Protein AF-A0A918TWY1-F1 (afdb_monomer_lite)

InterPro domains:
  IPR010255 Haem peroxidase superfamily [SSF48113] (1-68)
  IPR019791 Haem peroxidase, animal-type [PF03098] (1-61)
  IPR019791 Haem peroxidase, animal-type [PS50292] (1-86)
  IPR037120 Haem peroxidase domain superfamily, animal type [G3DSA:1.10.640.10] (1-82)

Foldseek 3Di:
DDDPVVVVVVVVVVVCVQVVDPPNPVNNDDPVVVVVVVPDDVQNVDVVPDVDPPVQDPHNVDDPVVSVVVVVVVVVVVVVVVVVPD

Secondary structure (DSSP, 8-state):
---HHHHHHHHHHHHHHHHH-TT-HHHHS-HHHHHHHHT--HHHHHHHHSS--TTS-SSTTS-HHHHHHHHHHHHHHHHHHHTT--

Organism: NCBI:txid454148

Structure (mmCIF, N/CA/C/O backbone):
data_AF-A0A918TWY1-F1
#
_entry.id   AF-A0A918TWY1-F1
#
loop_
_atom_site.group_PDB
_atom_site.id
_atom_site.type_symbol
_atom_site.label_atom_id
_atom_site.label_alt_id
_atom_site.label_comp_id
_atom_site.label_asym_id
_atom_site.label_entity_id
_atom_site.label_seq_id
_atom_site.pdbx_PDB_ins_code
_atom_site.Cartn_x
_atom_site.Cartn_y
_atom_site.Cartn_z
_atom_site.occupancy
_atom_site.B_iso_or_equiv
_atom_site.auth_seq_id
_atom_site.auth_comp_id
_atom_site.auth_asym_id
_atom_site.auth_atom_id
_atom_site.pdbx_PDB_model_num
ATOM 1 N N . MET A 1 1 ? 9.299 3.800 13.768 1.00 82.12 1 MET A N 1
ATOM 2 C CA . MET A 1 1 ? 10.155 4.297 12.662 1.00 82.12 1 MET A CA 1
ATOM 3 C C . MET A 1 1 ? 11.556 3.715 12.800 1.00 82.12 1 MET A C 1
ATOM 5 O O . MET A 1 1 ? 11.944 3.411 13.920 1.00 82.12 1 MET A O 1
ATOM 9 N N . VAL A 1 2 ? 12.285 3.511 11.695 1.00 95.69 2 VAL A N 1
ATOM 10 C CA . VAL A 1 2 ? 13.620 2.869 11.686 1.00 95.69 2 VAL A CA 1
ATOM 11 C C . VAL A 1 2 ? 14.735 3.867 11.361 1.00 95.69 2 VAL A C 1
ATOM 13 O O . VAL A 1 2 ? 14.483 4.906 10.757 1.00 95.69 2 VAL A O 1
ATOM 16 N N . GLY A 1 3 ? 15.973 3.545 11.745 1.00 98.19 3 GLY A N 1
ATOM 17 C CA . GLY A 1 3 ? 17.141 4.383 11.455 1.00 98.19 3 GLY A CA 1
ATOM 18 C C . GLY A 1 3 ? 17.567 4.377 9.972 1.00 98.19 3 GLY A C 1
ATOM 19 O O . GLY A 1 3 ? 17.129 3.511 9.209 1.00 98.19 3 GLY A O 1
ATOM 20 N N . PRO A 1 4 ? 18.466 5.293 9.553 1.00 98.12 4 PRO A N 1
ATOM 21 C CA . PRO A 1 4 ? 18.805 5.515 8.141 1.00 98.12 4 PRO A CA 1
ATOM 22 C C . PRO A 1 4 ? 19.354 4.286 7.403 1.00 98.12 4 PRO A C 1
ATOM 24 O O . PRO A 1 4 ? 18.994 4.049 6.250 1.00 98.12 4 PRO A O 1
ATOM 27 N N . LEU A 1 5 ? 20.192 3.481 8.067 1.00 98.38 5 LEU A N 1
ATOM 28 C CA . LEU A 1 5 ? 20.753 2.261 7.478 1.00 98.38 5 LEU A CA 1
ATOM 29 C C . LEU A 1 5 ? 19.654 1.237 7.171 1.00 98.38 5 LEU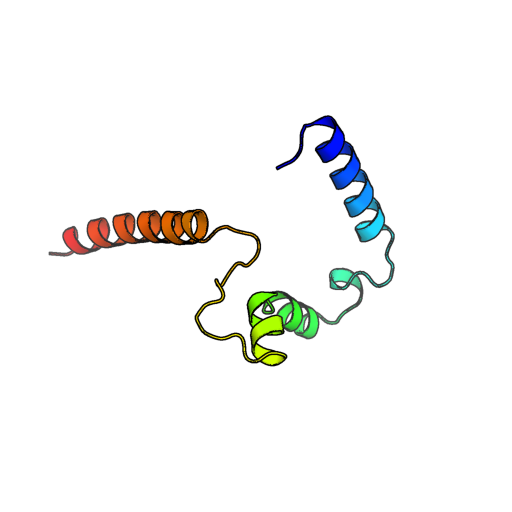 A C 1
ATOM 31 O O . LEU A 1 5 ? 19.538 0.766 6.041 1.00 98.38 5 LEU A O 1
ATOM 35 N N . LEU A 1 6 ? 18.817 0.937 8.166 1.00 98.50 6 LEU A N 1
ATOM 36 C CA . LEU A 1 6 ? 17.700 0.008 8.005 1.00 98.50 6 LEU A CA 1
ATOM 37 C C . LEU A 1 6 ? 16.703 0.523 6.970 1.00 98.50 6 LEU A C 1
ATOM 39 O O . LEU A 1 6 ? 16.270 -0.243 6.119 1.00 98.50 6 LEU A O 1
ATOM 43 N N . HIS A 1 7 ? 16.398 1.820 6.979 1.00 98.31 7 HIS A N 1
ATOM 44 C CA . HIS A 1 7 ? 15.554 2.432 5.959 1.00 98.31 7 HIS A CA 1
ATOM 45 C C . HIS A 1 7 ? 16.108 2.196 4.547 1.00 98.31 7 HIS A C 1
ATOM 47 O O . HIS A 1 7 ? 15.374 1.758 3.662 1.00 98.31 7 HIS A O 1
ATOM 53 N N . ARG A 1 8 ? 17.414 2.414 4.333 1.00 98.44 8 ARG A N 1
ATOM 54 C CA . ARG A 1 8 ? 18.047 2.210 3.023 1.00 98.44 8 ARG A CA 1
ATOM 55 C C . ARG A 1 8 ? 17.964 0.757 2.563 1.00 98.44 8 ARG A C 1
ATOM 57 O O . ARG A 1 8 ? 17.663 0.519 1.394 1.00 98.44 8 ARG A O 1
ATOM 64 N N . ILE A 1 9 ? 18.206 -0.186 3.474 1.00 98.56 9 ILE A N 1
ATOM 65 C CA . ILE A 1 9 ? 18.087 -1.622 3.201 1.00 98.56 9 ILE A CA 1
ATOM 66 C C . ILE A 1 9 ? 16.639 -1.960 2.832 1.00 98.56 9 ILE A C 1
ATOM 68 O O . ILE A 1 9 ? 16.401 -2.526 1.769 1.00 98.56 9 ILE A O 1
ATOM 72 N N . MET A 1 10 ? 15.668 -1.555 3.651 1.00 98.44 10 MET A N 1
ATOM 73 C CA . MET A 1 10 ? 14.251 -1.862 3.434 1.00 98.44 10 MET A CA 1
ATOM 74 C C . MET A 1 10 ? 13.749 -1.303 2.101 1.00 98.44 10 MET A C 1
ATOM 76 O O . MET A 1 10 ? 13.167 -2.039 1.309 1.00 98.44 10 MET A O 1
ATOM 80 N N . VAL A 1 11 ? 14.035 -0.033 1.801 1.00 98.44 11 VAL A N 1
ATOM 81 C CA . VAL A 1 11 ? 13.645 0.588 0.526 1.00 98.44 11 VAL A CA 1
ATOM 82 C C . VAL A 1 11 ? 14.264 -0.152 -0.658 1.00 98.44 11 VAL A C 1
ATOM 84 O O . VAL A 1 11 ? 13.561 -0.431 -1.629 1.00 98.44 11 VAL A O 1
ATOM 87 N N . ASN A 1 12 ? 15.555 -0.499 -0.594 1.00 98.69 12 ASN A N 1
ATOM 88 C CA . ASN A 1 12 ? 16.202 -1.248 -1.671 1.00 98.69 12 ASN A CA 1
ATOM 89 C C . ASN A 1 12 ? 15.536 -2.613 -1.897 1.00 98.69 12 ASN A C 1
ATOM 91 O O . ASN A 1 12 ? 15.212 -2.950 -3.035 1.00 98.69 12 ASN A O 1
ATOM 95 N N . GLN A 1 13 ? 15.277 -3.360 -0.823 1.00 98.56 13 GLN A N 1
ATOM 96 C CA . GLN A 1 13 ? 14.675 -4.688 -0.912 1.00 98.56 13 GLN A CA 1
ATOM 97 C C . GLN A 1 13 ? 13.241 -4.636 -1.455 1.00 98.56 13 GLN A C 1
ATOM 99 O O . GLN A 1 13 ? 12.932 -5.350 -2.407 1.00 98.56 13 GLN A O 1
ATOM 104 N N . PHE A 1 14 ? 12.379 -3.762 -0.924 1.00 98.56 14 PHE A N 1
ATOM 105 C CA . PHE A 1 14 ? 10.991 -3.656 -1.389 1.00 98.56 14 PHE A CA 1
ATOM 106 C C . PHE A 1 14 ? 10.879 -3.121 -2.820 1.00 98.56 14 PHE A C 1
ATOM 108 O O . PHE A 1 14 ? 10.009 -3.567 -3.564 1.00 98.56 14 PHE A O 1
ATOM 115 N N . THR A 1 15 ? 11.783 -2.231 -3.242 1.00 98.56 15 THR A N 1
ATOM 116 C CA . THR A 1 15 ? 11.818 -1.746 -4.633 1.00 98.56 15 THR A CA 1
ATOM 117 C C . THR A 1 15 ? 12.155 -2.882 -5.593 1.00 98.56 15 THR A C 1
ATOM 119 O O . THR A 1 15 ? 11.456 -3.080 -6.579 1.00 98.56 15 THR A O 1
ATOM 122 N N . ARG A 1 16 ? 13.178 -3.689 -5.279 1.00 98.56 16 ARG A N 1
ATOM 123 C CA . ARG A 1 16 ? 13.570 -4.832 -6.119 1.00 98.56 16 ARG A CA 1
ATOM 124 C C . ARG A 1 16 ? 12.504 -5.924 -6.164 1.00 98.56 16 ARG A C 1
ATOM 126 O O . ARG A 1 16 ? 12.314 -6.515 -7.220 1.00 98.56 16 ARG A O 1
ATOM 133 N N . LEU A 1 17 ? 11.815 -6.178 -5.048 1.00 98.50 17 LEU A N 1
ATOM 134 C CA . LEU A 1 17 ? 10.676 -7.101 -5.013 1.00 98.50 17 LEU A CA 1
ATOM 135 C C . LEU A 1 17 ? 9.539 -6.612 -5.914 1.00 98.50 17 LEU A C 1
ATOM 137 O O . LEU A 1 17 ? 9.027 -7.389 -6.707 1.00 98.50 17 LEU A O 1
ATOM 141 N N . ARG A 1 18 ? 9.188 -5.325 -5.832 1.00 98.12 18 ARG A N 1
ATOM 142 C CA . ARG A 1 18 ? 8.137 -4.722 -6.658 1.00 98.12 18 ARG A CA 1
ATOM 143 C C . ARG A 1 18 ? 8.484 -4.746 -8.147 1.00 98.12 18 ARG A C 1
ATOM 145 O O . ARG A 1 18 ? 7.675 -5.181 -8.957 1.00 98.12 18 ARG A O 1
ATOM 152 N N . ASP A 1 19 ? 9.671 -4.263 -8.501 1.00 98.12 19 ASP A N 1
ATOM 153 C CA . ASP A 1 19 ? 10.078 -4.072 -9.897 1.00 98.12 19 ASP A CA 1
ATOM 154 C C . ASP A 1 19 ? 10.430 -5.407 -10.579 1.00 98.12 19 ASP A C 1
ATOM 156 O O . ASP A 1 19 ? 10.314 -5.533 -11.796 1.00 98.12 19 ASP A O 1
ATOM 160 N N . GLY A 1 20 ? 10.853 -6.409 -9.800 1.00 97.75 20 GLY A N 1
ATOM 161 C CA . GLY A 1 20 ? 11.165 -7.755 -10.283 1.00 97.75 20 GLY A CA 1
ATOM 162 C C . GLY A 1 20 ? 9.969 -8.711 -10.346 1.00 97.75 20 GLY A C 1
ATOM 163 O O . GLY A 1 20 ? 10.106 -9.805 -10.894 1.00 97.75 20 GLY A O 1
ATOM 164 N N . ASP A 1 21 ? 8.812 -8.336 -9.797 1.00 98.25 21 ASP A N 1
ATOM 165 C CA . ASP A 1 21 ? 7.621 -9.182 -9.796 1.00 98.25 21 ASP A CA 1
ATOM 166 C C . ASP A 1 21 ? 6.797 -8.989 -11.078 1.00 98.25 21 ASP A C 1
ATOM 168 O O . ASP A 1 21 ? 6.128 -7.974 -11.289 1.00 98.25 21 ASP A O 1
ATOM 172 N N . ARG A 1 22 ? 6.796 -10.018 -11.933 1.00 97.69 22 ARG A N 1
ATOM 173 C CA . ARG A 1 22 ? 5.996 -10.054 -13.169 1.00 97.69 22 ARG A CA 1
ATOM 174 C C . ARG A 1 22 ? 4.489 -9.955 -12.903 1.00 97.69 22 ARG A C 1
ATOM 176 O O . ARG A 1 22 ? 3.743 -9.554 -13.794 1.00 97.69 22 ARG A O 1
ATOM 183 N N . PHE A 1 23 ? 4.044 -10.331 -11.709 1.00 97.88 23 PHE A N 1
ATOM 184 C CA . PHE A 1 23 ? 2.646 -10.315 -11.290 1.00 97.88 23 PHE A CA 1
ATOM 185 C C . PHE A 1 23 ? 2.319 -9.142 -10.361 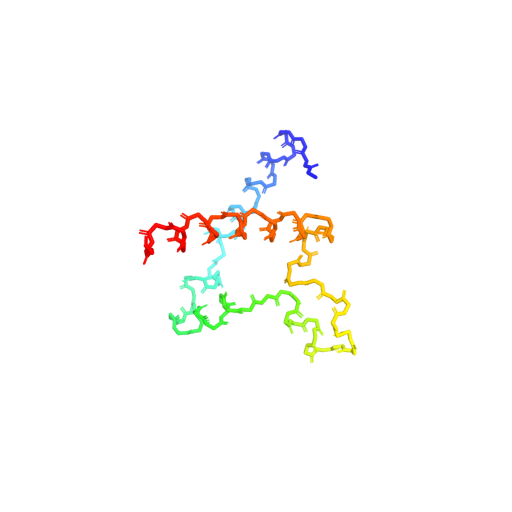1.00 97.88 23 PHE A C 1
ATOM 187 O O . PHE A 1 23 ? 1.238 -9.113 -9.770 1.00 97.88 23 PHE A O 1
ATOM 194 N N . HIS A 1 24 ? 3.203 -8.1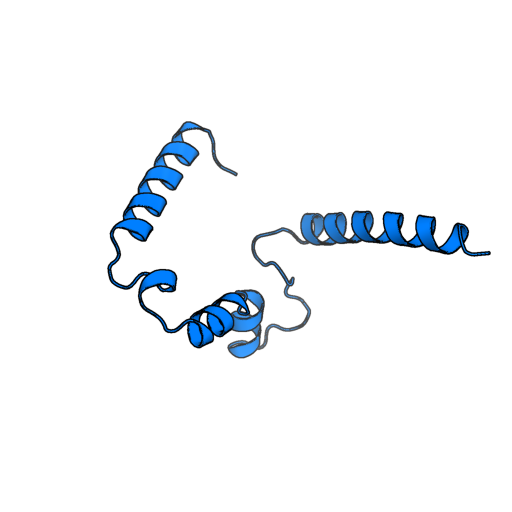42 -10.271 1.00 98.00 24 HIS A N 1
ATOM 195 C CA . HIS A 1 24 ? 2.928 -6.930 -9.515 1.00 98.00 24 HIS A CA 1
ATOM 196 C C . HIS A 1 24 ? 1.618 -6.282 -9.994 1.00 98.00 24 HIS A C 1
ATOM 198 O O . HIS A 1 24 ? 1.451 -5.982 -11.180 1.00 98.00 24 HIS A O 1
ATOM 204 N N . TYR A 1 25 ? 0.683 -6.067 -9.065 1.00 97.94 25 TYR A N 1
ATOM 205 C CA . TYR A 1 25 ? -0.728 -5.810 -9.377 1.00 97.94 25 TYR A CA 1
ATOM 206 C C . TYR A 1 25 ? -0.965 -4.613 -10.312 1.00 97.94 25 TYR A C 1
ATOM 208 O O . TYR A 1 25 ? -1.832 -4.702 -11.178 1.00 97.94 25 TYR A O 1
ATOM 216 N N . LEU A 1 26 ? -0.169 -3.539 -10.196 1.00 97.31 26 LEU A N 1
ATOM 217 C CA . LEU A 1 26 ? -0.277 -2.363 -11.073 1.00 97.31 26 LEU A CA 1
ATOM 218 C C . LEU A 1 26 ? 0.022 -2.681 -12.542 1.00 97.31 26 LEU A C 1
ATOM 220 O O . LEU A 1 26 ? -0.532 -2.044 -13.430 1.00 97.31 26 LEU A O 1
ATOM 224 N N . ASN A 1 27 ? 0.899 -3.653 -12.790 1.00 96.00 27 ASN A N 1
ATOM 225 C CA . ASN A 1 27 ? 1.349 -4.014 -14.132 1.00 96.00 27 ASN A CA 1
ATOM 226 C C . ASN A 1 27 ? 0.569 -5.209 -14.699 1.00 96.00 27 ASN A C 1
ATOM 228 O O . ASN A 1 27 ? 0.509 -5.381 -15.913 1.00 96.00 27 ASN A O 1
ATOM 232 N N . HIS A 1 28 ? 0.019 -6.060 -13.827 1.00 97.38 28 HIS A N 1
ATOM 233 C CA . HIS A 1 28 ? -0.598 -7.325 -14.221 1.00 97.38 28 HIS A CA 1
ATOM 234 C C . HIS A 1 28 ? -2.126 -7.261 -14.350 1.00 97.38 28 HIS A C 1
ATOM 236 O O . HIS A 1 28 ? -2.700 -7.982 -15.167 1.00 97.38 28 HIS A O 1
ATOM 242 N N . LEU A 1 29 ? -2.802 -6.429 -13.551 1.00 97.75 29 LEU A N 1
ATOM 243 C CA . LEU A 1 29 ? -4.263 -6.371 -13.527 1.00 97.75 29 LEU A CA 1
ATOM 244 C C . LEU A 1 29 ? -4.831 -5.331 -14.512 1.00 97.75 29 LEU A C 1
ATOM 246 O O . LEU A 1 29 ? -4.208 -4.299 -14.755 1.00 97.75 29 LEU A O 1
ATOM 250 N N . PRO A 1 30 ? -6.060 -5.537 -15.025 1.00 98.00 30 PRO A N 1
ATOM 251 C CA . PRO A 1 30 ? -6.814 -4.492 -15.710 1.00 98.00 30 PRO A CA 1
ATOM 252 C C . PRO A 1 30 ? -7.034 -3.266 -14.816 1.00 98.00 30 PRO A C 1
ATOM 254 O O . PRO A 1 30 ? -7.261 -3.400 -13.612 1.00 98.00 30 PRO A O 1
ATOM 257 N N . ALA A 1 31 ? -7.075 -2.075 -15.419 1.00 97.56 31 ALA A N 1
ATOM 258 C CA . ALA A 1 31 ? -7.203 -0.806 -14.697 1.00 97.56 31 ALA A CA 1
ATOM 259 C C . ALA A 1 31 ? -8.418 -0.744 -13.750 1.00 97.56 31 ALA A C 1
ATOM 261 O O . ALA A 1 31 ? -8.327 -0.185 -12.660 1.00 97.56 31 ALA A O 1
ATOM 262 N N . GLU A 1 32 ? -9.548 -1.348 -14.125 1.00 97.94 32 GLU A N 1
ATOM 263 C CA . GLU A 1 32 ? -10.735 -1.389 -13.261 1.00 97.94 32 GLU A CA 1
ATOM 264 C C . GLU A 1 32 ? -10.508 -2.226 -11.994 1.00 97.94 32 GLU A C 1
ATOM 266 O O . GLU A 1 32 ? -10.938 -1.830 -10.911 1.00 97.94 32 GLU A O 1
ATOM 271 N N . LEU A 1 33 ? -9.760 -3.331 -12.087 1.00 98.00 33 LEU A N 1
ATOM 272 C CA . LEU A 1 33 ? -9.393 -4.120 -10.910 1.00 98.00 33 LEU A CA 1
ATOM 273 C C . LEU A 1 33 ? -8.356 -3.397 -10.050 1.00 98.00 33 LEU A C 1
ATOM 275 O O . LEU A 1 33 ? -8.465 -3.442 -8.828 1.00 98.00 33 LEU A O 1
ATOM 279 N N . VAL A 1 34 ? -7.411 -2.671 -10.657 1.00 98.25 34 VAL A N 1
ATOM 280 C CA . VAL A 1 34 ? -6.478 -1.811 -9.908 1.00 98.25 34 VAL A CA 1
ATOM 281 C C . VAL A 1 34 ? -7.254 -0.793 -9.069 1.00 98.25 34 VAL A C 1
ATOM 283 O O . VAL A 1 34 ? -7.055 -0.730 -7.858 1.00 98.25 34 VAL A O 1
ATOM 286 N N . LYS A 1 35 ? -8.232 -0.095 -9.661 1.00 97.94 35 LYS A N 1
ATOM 287 C CA . LYS A 1 35 ? -9.106 0.840 -8.929 1.00 97.94 35 LYS A CA 1
ATOM 288 C C . LYS A 1 35 ? -9.885 0.163 -7.798 1.00 97.94 35 LYS A C 1
ATOM 290 O O . LYS A 1 35 ? -10.170 0.801 -6.787 1.00 97.94 35 LYS A O 1
ATOM 295 N N . MET A 1 36 ? -10.289 -1.098 -7.961 1.00 97.31 36 MET A N 1
ATOM 296 C CA . MET A 1 36 ? -10.965 -1.849 -6.896 1.00 97.31 36 MET A CA 1
ATOM 297 C C . MET A 1 36 ? -10.019 -2.185 -5.740 1.00 97.31 36 MET A C 1
ATOM 299 O O . MET A 1 36 ? -10.428 -2.068 -4.584 1.00 97.31 36 MET A O 1
ATOM 303 N N . VAL A 1 37 ? -8.777 -2.574 -6.045 1.00 97.19 37 VAL A N 1
ATOM 304 C CA . VAL A 1 37 ? -7.732 -2.868 -5.054 1.00 97.19 37 VAL A CA 1
ATOM 305 C C . VAL A 1 37 ? -7.336 -1.602 -4.294 1.00 97.19 37 VAL A C 1
ATOM 307 O O . VAL A 1 37 ? -7.306 -1.626 -3.069 1.00 97.19 37 VAL A O 1
ATOM 310 N N . GLU A 1 38 ? -7.123 -0.481 -4.987 1.00 97.00 38 GLU A N 1
ATOM 311 C CA . GLU A 1 38 ? -6.732 0.801 -4.375 1.00 97.00 38 GLU A CA 1
ATOM 312 C C . GLU A 1 38 ? -7.802 1.395 -3.442 1.00 97.00 38 GLU A C 1
ATOM 314 O O . GLU A 1 38 ? -7.489 2.223 -2.589 1.00 97.00 38 GLU A O 1
ATOM 319 N N . LYS A 1 39 ? -9.063 0.960 -3.558 1.00 97.00 39 LYS A N 1
ATOM 320 C CA . LYS A 1 39 ? -10.146 1.329 -2.629 1.00 97.00 39 LYS A CA 1
ATOM 321 C C . LYS A 1 39 ? -10.154 0.511 -1.336 1.00 97.00 39 LYS A C 1
ATOM 323 O O . LYS A 1 39 ? -10.922 0.834 -0.434 1.00 97.00 39 LYS A O 1
ATOM 328 N N . GLN A 1 40 ? -9.376 -0.568 -1.251 1.00 96.94 40 GLN A N 1
ATOM 329 C CA . GLN A 1 40 ? -9.329 -1.405 -0.056 1.00 96.94 40 GLN A CA 1
ATOM 330 C C . GLN A 1 40 ? -8.372 -0.820 0.983 1.00 96.94 40 GLN A C 1
ATOM 332 O O . GLN A 1 40 ? -7.289 -0.339 0.660 1.00 96.94 40 GLN A O 1
ATOM 337 N N . THR A 1 41 ? -8.739 -0.948 2.255 1.00 97.00 41 THR A N 1
ATOM 338 C CA . THR A 1 41 ? -7.833 -0.735 3.387 1.00 97.00 41 THR A CA 1
ATOM 339 C C . THR A 1 41 ? -7.768 -2.003 4.231 1.00 97.00 41 THR A C 1
ATOM 341 O O . THR A 1 41 ? -8.661 -2.855 4.178 1.00 97.00 41 THR A O 1
ATOM 344 N N . LEU A 1 42 ? -6.723 -2.138 5.052 1.00 96.88 42 LEU A N 1
ATOM 345 C CA . LEU A 1 42 ? -6.647 -3.256 5.993 1.00 96.88 42 LEU A CA 1
ATOM 346 C C . LEU A 1 42 ? -7.792 -3.205 7.024 1.00 96.88 42 LEU A C 1
ATOM 348 O O . LEU A 1 42 ? -8.311 -4.256 7.389 1.00 96.88 42 LEU A O 1
ATOM 352 N N . ALA A 1 43 ? -8.259 -2.011 7.412 1.00 96.81 43 ALA A N 1
ATOM 353 C CA . ALA A 1 43 ? -9.429 -1.858 8.279 1.00 96.81 43 ALA A CA 1
ATOM 354 C C . ALA A 1 43 ? -10.693 -2.461 7.646 1.00 96.81 43 ALA A C 1
ATOM 356 O O . ALA A 1 43 ? -11.400 -3.232 8.294 1.00 96.81 43 ALA A O 1
ATOM 357 N N . THR A 1 44 ? -10.943 -2.181 6.359 1.00 96.62 44 THR A N 1
ATOM 358 C CA . THR A 1 44 ? -12.060 -2.777 5.609 1.00 96.62 44 THR A CA 1
ATOM 359 C C . THR A 1 44 ? -11.963 -4.301 5.570 1.00 96.62 44 THR A C 1
ATOM 361 O O . THR A 1 44 ? -12.968 -4.990 5.734 1.00 96.62 44 THR A O 1
ATOM 364 N N . ILE A 1 45 ? -10.758 -4.843 5.370 1.00 96.81 45 ILE A N 1
ATOM 365 C CA . ILE A 1 45 ? -10.547 -6.293 5.321 1.00 96.81 45 ILE A CA 1
ATOM 366 C C . ILE A 1 45 ? -10.811 -6.930 6.689 1.00 96.81 45 ILE A C 1
ATOM 368 O O . ILE A 1 45 ? -11.477 -7.960 6.735 1.00 96.81 45 ILE A O 1
ATOM 372 N N . ILE A 1 46 ? -10.339 -6.330 7.785 1.00 97.00 46 ILE A N 1
ATOM 373 C CA . ILE A 1 46 ? -10.571 -6.846 9.143 1.00 97.00 46 ILE A CA 1
ATOM 374 C C . ILE A 1 46 ? -12.072 -6.869 9.445 1.00 97.00 46 ILE A C 1
ATOM 376 O O . ILE A 1 46 ? -12.609 -7.941 9.700 1.00 97.00 46 ILE A O 1
ATOM 380 N N . ARG A 1 47 ? -12.765 -5.734 9.286 1.00 96.81 47 ARG A N 1
ATOM 381 C CA . ARG A 1 47 ? -14.213 -5.616 9.551 1.00 96.81 47 ARG A CA 1
ATOM 382 C C . ARG A 1 47 ? -15.067 -6.591 8.739 1.00 96.81 47 ARG A C 1
ATOM 384 O O . ARG A 1 47 ? -16.143 -6.980 9.165 1.00 96.81 47 ARG A O 1
ATOM 391 N N . ARG A 1 48 ? -14.614 -6.985 7.543 1.00 97.06 48 ARG A N 1
ATOM 392 C CA . ARG A 1 48 ? -15.334 -7.952 6.700 1.00 97.06 48 ARG A CA 1
ATOM 393 C C . ARG A 1 48 ? -15.174 -9.402 7.171 1.00 97.06 48 ARG A C 1
ATOM 395 O O . ARG A 1 48 ? -15.963 -10.246 6.764 1.00 97.06 48 ARG A O 1
ATOM 402 N N . ASN A 1 49 ? -14.136 -9.711 7.949 1.00 97.81 49 ASN A N 1
ATOM 403 C CA . ASN A 1 49 ? -13.756 -11.088 8.285 1.00 97.81 49 ASN A CA 1
ATOM 404 C C . ASN A 1 49 ? -13.700 -11.368 9.796 1.00 97.81 49 ASN A C 1
ATOM 406 O O . ASN A 1 49 ? -13.335 -12.476 10.184 1.00 97.81 49 ASN A O 1
ATOM 410 N N . THR A 1 50 ? -14.021 -10.394 10.645 1.00 97.56 50 THR A N 1
ATOM 411 C CA . THR A 1 50 ? -14.054 -10.539 12.104 1.00 97.56 50 THR A CA 1
ATOM 412 C C . THR A 1 50 ? -15.230 -9.755 12.685 1.00 97.56 50 THR A C 1
ATOM 414 O O . THR A 1 50 ? -15.834 -8.940 11.993 1.00 97.56 50 THR A O 1
ATOM 417 N N . ASP A 1 51 ? -15.515 -9.958 13.973 1.00 97.62 51 ASP A N 1
ATOM 418 C CA . ASP A 1 51 ? -16.528 -9.186 14.709 1.00 97.62 51 ASP A CA 1
ATOM 419 C C . ASP A 1 51 ? -16.024 -7.802 15.165 1.00 97.62 51 ASP A C 1
ATOM 421 O O . ASP A 1 51 ? -16.727 -7.090 15.878 1.00 97.62 51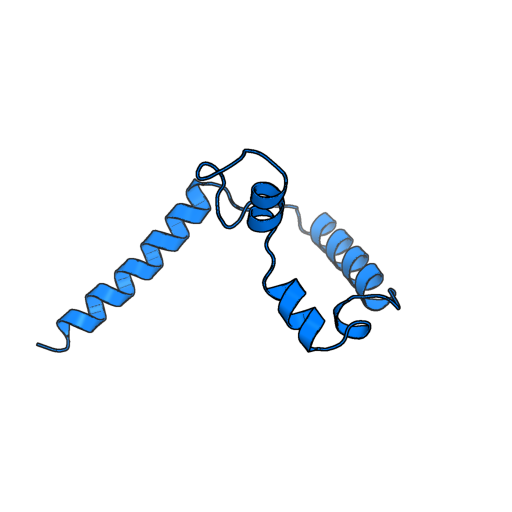 ASP A O 1
ATOM 425 N N . ILE A 1 52 ? -14.799 -7.421 14.777 1.00 96.19 52 ILE A N 1
ATOM 426 C CA . ILE A 1 52 ? -14.212 -6.127 15.137 1.00 96.19 52 ILE A CA 1
ATOM 427 C C . ILE A 1 52 ? -14.932 -5.032 14.356 1.00 96.19 52 ILE A C 1
ATOM 429 O O . ILE A 1 52 ? -14.924 -5.023 13.120 1.00 96.19 52 ILE A O 1
ATOM 433 N N . GLY A 1 53 ? -15.516 -4.091 15.089 1.00 92.75 53 GLY A N 1
ATOM 434 C CA . GLY A 1 53 ? -16.304 -2.998 14.550 1.00 92.75 53 GLY A CA 1
ATOM 435 C C . GLY A 1 53 ? -15.628 -1.651 14.762 1.00 92.75 53 GLY A C 1
ATOM 436 O O . GLY A 1 53 ? -14.495 -1.410 14.337 1.00 92.75 53 GLY A O 1
ATOM 437 N N . ASP A 1 54 ? -16.379 -0.738 15.367 1.00 90.81 54 ASP A N 1
ATOM 438 C CA . ASP A 1 54 ? -16.075 0.692 15.449 1.00 90.81 54 ASP A CA 1
ATOM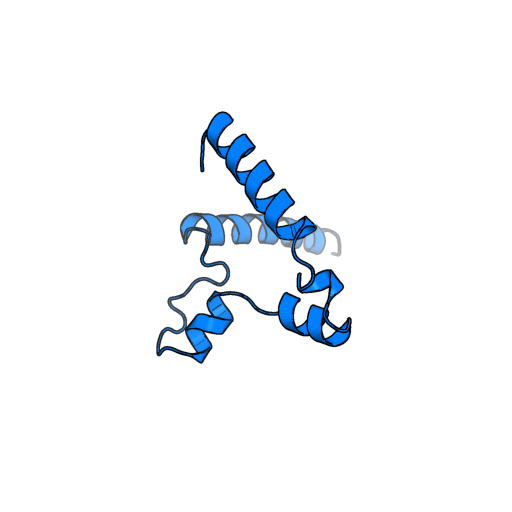 439 C C . ASP A 1 54 ? -14.882 1.045 16.335 1.00 90.81 54 ASP A C 1
ATOM 441 O O . ASP A 1 54 ? -14.348 2.148 16.232 1.00 90.81 54 ASP A O 1
ATOM 445 N N . GLU A 1 55 ? -14.403 0.098 17.134 1.00 91.56 55 GLU A N 1
ATOM 446 C CA . GLU A 1 55 ? -13.160 0.206 17.887 1.00 91.56 55 GLU A CA 1
ATOM 447 C C . GLU A 1 55 ? -11.909 0.256 16.993 1.00 91.56 55 GLU A C 1
ATOM 449 O O . GLU A 1 55 ? -10.857 0.714 17.442 1.00 91.56 55 GLU A O 1
ATOM 454 N N . LEU A 1 56 ? -12.003 -0.178 15.729 1.00 93.50 56 LEU A N 1
ATOM 455 C CA . LEU A 1 56 ? -10.878 -0.174 14.798 1.00 93.50 56 LEU A CA 1
ATOM 456 C C . LEU A 1 56 ? -10.766 1.150 14.039 1.00 93.50 56 LEU A C 1
ATOM 458 O O . LEU A 1 56 ? -11.661 1.545 13.290 1.00 93.50 56 LEU A O 1
ATOM 462 N N . GLN A 1 57 ? -9.614 1.800 14.144 1.00 93.25 57 GLN A N 1
ATOM 463 C CA . GLN A 1 57 ? -9.292 3.000 13.382 1.00 93.25 57 GLN A CA 1
ATOM 464 C C . GLN A 1 57 ? -9.250 2.754 11.862 1.00 93.25 57 GLN A C 1
ATOM 466 O O . GLN A 1 57 ? -8.864 1.686 11.390 1.00 93.25 57 GLN A O 1
ATOM 471 N N . GLU A 1 58 ? -9.566 3.794 11.085 1.00 91.88 58 GLU A N 1
ATOM 472 C CA . GLU A 1 58 ? -9.560 3.742 9.612 1.00 91.88 58 GLU A CA 1
ATOM 473 C C . GLU A 1 58 ? -8.179 3.411 9.026 1.00 91.88 58 GLU A C 1
ATOM 475 O O . GLU A 1 58 ? -8.057 2.626 8.085 1.00 91.88 58 GLU A O 1
ATOM 480 N N . ASN A 1 59 ? -7.118 3.996 9.592 1.00 93.50 59 ASN A N 1
ATOM 481 C CA . ASN A 1 59 ? -5.741 3.682 9.224 1.00 93.50 59 ASN A CA 1
ATOM 482 C C . ASN A 1 59 ? -5.062 2.918 10.358 1.00 93.50 59 ASN A C 1
ATOM 484 O O . ASN A 1 59 ? -4.569 3.511 11.315 1.00 93.50 59 ASN A O 1
ATOM 488 N N . VAL A 1 60 ? -5.014 1.596 10.216 1.00 94.25 60 VAL A N 1
ATOM 489 C CA . VAL A 1 60 ? -4.516 0.692 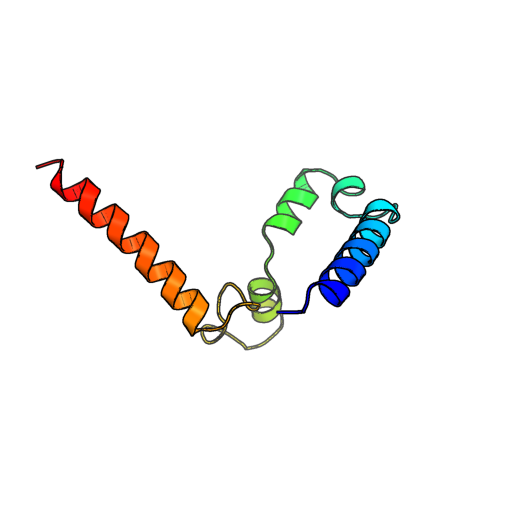11.259 1.00 94.25 60 VAL A CA 1
ATOM 490 C C . VAL A 1 60 ? -3.012 0.772 11.520 1.00 94.25 60 VAL A C 1
ATOM 492 O O . VAL A 1 60 ? -2.540 0.223 12.509 1.00 94.25 60 VAL A O 1
ATOM 495 N N . PHE A 1 61 ? -2.257 1.462 10.664 1.00 93.50 61 PHE A N 1
ATOM 496 C CA . PHE A 1 61 ? -0.814 1.647 10.835 1.00 93.50 61 PHE A CA 1
ATOM 497 C C . PHE A 1 61 ? -0.456 2.846 11.716 1.00 93.50 61 PHE A C 1
ATOM 499 O O . PHE A 1 61 ? 0.701 2.981 12.110 1.00 93.50 61 PHE A O 1
ATOM 506 N N . LEU A 1 62 ? -1.429 3.717 11.993 1.00 91.25 62 LEU A N 1
ATOM 507 C CA . LEU A 1 62 ? -1.269 4.878 12.859 1.00 91.25 62 LEU A CA 1
ATOM 508 C C . LEU A 1 62 ? -1.884 4.602 14.226 1.00 91.25 62 LEU A C 1
ATOM 510 O O . LEU A 1 62 ? -2.854 3.848 14.354 1.00 91.25 62 LEU A O 1
ATOM 514 N N . SER A 1 63 ? -1.340 5.252 15.249 1.00 85.69 63 SER A N 1
ATOM 515 C CA . SER A 1 63 ? -1.938 5.212 16.580 1.00 85.69 63 SER A CA 1
ATOM 516 C C . SER A 1 63 ? -3.226 6.049 16.644 1.00 85.69 63 SER A C 1
ATOM 518 O O . SER A 1 63 ? -3.464 6.948 15.829 1.00 85.69 63 SER A O 1
ATOM 520 N N . ALA A 1 64 ? -4.072 5.790 17.646 1.00 78.75 64 ALA A N 1
ATOM 521 C CA . ALA A 1 64 ? -5.285 6.581 17.876 1.00 78.75 64 ALA A CA 1
ATOM 522 C C . ALA A 1 64 ? -4.973 8.082 18.074 1.00 78.75 64 ALA A C 1
ATOM 524 O O . ALA A 1 64 ? -5.702 8.950 17.587 1.00 78.75 64 ALA A O 1
ATOM 525 N N . GLU A 1 65 ? -3.843 8.403 18.705 1.00 79.06 65 GLU A N 1
ATOM 526 C CA . GLU A 1 65 ? -3.386 9.784 18.874 1.00 79.06 65 GLU A CA 1
ATOM 527 C C . GLU A 1 65 ? -3.065 10.442 17.525 1.00 79.06 65 GLU A C 1
ATOM 529 O O . GLU A 1 65 ? -3.545 11.536 17.235 1.00 79.06 65 GLU A O 1
ATOM 534 N N . GLU A 1 66 ? -2.351 9.746 16.641 1.00 78.44 66 GLU A N 1
ATOM 535 C CA . GLU A 1 66 ? -1.986 10.265 15.317 1.00 78.44 66 GLU A CA 1
ATOM 536 C C . GLU A 1 66 ? -3.207 10.438 14.400 1.00 78.44 66 GLU A C 1
ATOM 538 O O . GLU A 1 66 ? -3.320 11.435 13.679 1.00 78.44 66 GLU A O 1
ATOM 543 N N . THR A 1 67 ? -4.169 9.511 14.458 1.00 71.06 67 THR A N 1
ATOM 544 C CA . THR A 1 67 ? -5.417 9.620 13.681 1.00 71.06 67 THR A CA 1
ATOM 545 C C . THR A 1 67 ? -6.300 10.786 14.141 1.00 71.06 67 THR A C 1
ATOM 547 O O . THR A 1 67 ? -6.940 11.441 13.311 1.00 71.06 67 THR A O 1
ATOM 550 N N . SER A 1 68 ? -6.319 11.094 15.442 1.00 69.44 68 SER A N 1
ATOM 551 C CA . SER A 1 68 ? -7.073 12.230 15.989 1.00 69.44 68 SER A CA 1
ATOM 552 C C . SER A 1 68 ? -6.388 13.578 15.725 1.00 69.44 68 SER A C 1
ATOM 554 O O . SER A 1 68 ? -7.065 14.553 15.379 1.00 69.44 68 SER A O 1
ATOM 556 N N . ALA A 1 69 ? -5.051 13.630 15.768 1.00 67.94 69 ALA A N 1
ATOM 557 C CA . ALA A 1 69 ? -4.270 14.825 15.447 1.00 67.94 69 ALA A CA 1
ATOM 558 C C . ALA A 1 69 ? -4.484 15.292 13.993 1.00 67.94 69 ALA A C 1
ATOM 560 O O . ALA A 1 69 ? -4.683 16.486 13.750 1.00 67.94 69 ALA A O 1
ATOM 561 N N . GLY A 1 70 ? -4.548 14.359 13.035 1.00 60.50 70 GLY A N 1
ATOM 562 C CA . GLY A 1 70 ? -4.840 14.663 11.627 1.00 60.50 70 GLY A CA 1
ATOM 563 C C . GLY A 1 70 ? -6.268 15.170 11.364 1.00 60.50 70 GLY A C 1
ATOM 564 O O . GLY A 1 70 ? -6.505 15.880 10.387 1.00 60.50 70 GLY A O 1
ATOM 565 N N . ARG A 1 71 ? -7.233 14.863 12.243 1.00 59.62 71 ARG A N 1
ATOM 566 C CA . ARG A 1 71 ? -8.611 15.388 12.153 1.00 59.62 71 ARG A CA 1
ATOM 567 C C . ARG A 1 71 ? -8.728 16.826 12.677 1.00 59.62 71 ARG A C 1
ATOM 569 O O . ARG A 1 71 ? -9.540 17.589 12.158 1.00 59.62 71 ARG A O 1
ATOM 576 N N . SER A 1 72 ? -7.914 17.221 13.661 1.00 57.59 72 SER A N 1
ATOM 577 C CA . SER A 1 72 ? -7.943 18.576 14.245 1.00 57.59 72 SER A CA 1
ATOM 578 C C . SER A 1 72 ? -7.417 19.663 13.296 1.00 57.59 72 SER A C 1
ATOM 580 O O . SER A 1 72 ? -7.929 20.784 13.312 1.00 57.59 72 SER A O 1
ATOM 582 N N . SER A 1 73 ? -6.428 19.358 12.448 1.00 57.34 73 SER A N 1
ATOM 583 C CA . SER A 1 73 ? -5.883 20.326 11.481 1.00 57.34 73 SER A CA 1
ATOM 584 C C . SER A 1 73 ? -6.885 20.663 10.371 1.00 57.34 73 SER A C 1
ATOM 586 O O . SER A 1 73 ? -7.113 21.837 10.090 1.00 57.34 73 SER A O 1
ATOM 588 N N . ASN A 1 74 ? -7.576 19.658 9.826 1.00 56.97 74 ASN A N 1
ATOM 589 C CA . ASN A 1 74 ? -8.553 19.841 8.746 1.00 56.97 74 ASN A CA 1
ATOM 590 C C . ASN A 1 74 ? -9.792 20.664 9.152 1.00 56.97 74 ASN A C 1
ATOM 592 O O . ASN A 1 74 ? -10.478 21.210 8.286 1.00 56.97 74 ASN A O 1
ATOM 596 N N . ASN A 1 75 ? -10.093 20.768 10.452 1.00 56.97 75 ASN A N 1
ATOM 597 C CA . ASN A 1 75 ? -11.251 21.518 10.946 1.00 56.97 75 ASN A CA 1
ATOM 598 C C . ASN A 1 75 ? -10.976 23.018 11.162 1.00 56.97 75 ASN A C 1
ATOM 600 O O . ASN A 1 75 ? -11.926 23.794 11.232 1.00 56.97 75 ASN A O 1
ATOM 604 N N . ARG A 1 76 ? -9.706 23.450 11.230 1.00 55.50 76 ARG A N 1
ATOM 605 C CA . ARG A 1 76 ? -9.350 24.877 11.386 1.00 55.50 76 ARG A CA 1
ATOM 606 C C . ARG A 1 76 ? -9.413 25.661 10.073 1.00 55.50 76 ARG A C 1
ATOM 608 O O . ARG A 1 76 ? -9.721 26.852 10.085 1.00 55.50 76 ARG A O 1
ATOM 615 N N . ASP A 1 77 ? -9.189 24.998 8.940 1.00 57.19 77 ASP A N 1
ATOM 616 C CA . ASP A 1 77 ? -9.232 25.660 7.629 1.00 57.19 77 ASP A CA 1
ATOM 617 C C . ASP A 1 77 ? -10.663 25.933 7.141 1.00 57.19 77 ASP A C 1
ATOM 619 O O . ASP A 1 77 ? -10.905 26.918 6.442 1.00 57.19 77 ASP A O 1
ATOM 623 N N . LYS A 1 78 ? -11.650 25.132 7.569 1.00 56.59 78 LYS A N 1
ATOM 624 C CA . LYS A 1 78 ? -13.056 25.328 7.174 1.00 56.59 78 LYS A CA 1
ATOM 625 C C . LYS A 1 78 ? -13.750 26.476 7.917 1.00 56.59 78 LYS A C 1
ATOM 627 O O . LYS A 1 78 ? -14.563 27.168 7.311 1.00 56.59 78 LYS A O 1
ATOM 632 N N . SER A 1 79 ? -13.400 26.753 9.179 1.00 58.28 79 SER A N 1
ATOM 633 C CA . SER A 1 79 ? -13.986 27.877 9.940 1.00 58.28 79 SER A CA 1
ATOM 634 C C . SER A 1 79 ? -13.515 29.255 9.453 1.00 58.28 79 SER A C 1
ATOM 636 O O . SER A 1 79 ? -14.201 30.260 9.645 1.00 58.28 79 SER A O 1
ATOM 638 N N . SER A 1 80 ? -12.356 29.312 8.793 1.00 58.88 80 SER A N 1
ATOM 639 C CA . SER A 1 80 ? -11.777 30.559 8.271 1.00 58.88 80 SER A CA 1
ATOM 640 C C . SER A 1 80 ? -12.338 30.964 6.901 1.00 58.88 80 SER A C 1
ATOM 642 O O . SER A 1 80 ? -12.217 32.124 6.508 1.00 58.88 80 SER A O 1
ATOM 644 N N . GLN A 1 81 ? -12.961 30.037 6.161 1.00 59.53 81 GLN A N 1
ATOM 645 C CA . GLN A 1 81 ? -13.592 30.337 4.868 1.00 59.53 81 GLN A CA 1
ATOM 646 C C . GLN A 1 81 ? -15.065 30.756 4.995 1.00 59.53 81 GLN A C 1
ATOM 648 O O . GLN A 1 81 ? -15.529 31.559 4.186 1.00 59.53 81 GLN A O 1
ATOM 653 N N . ASP A 1 82 ? -15.781 30.288 6.022 1.00 56.47 82 ASP A N 1
ATOM 654 C CA . ASP A 1 82 ? -17.201 30.620 6.236 1.00 56.47 82 ASP A CA 1
ATOM 655 C C . ASP A 1 82 ? -17.408 32.038 6.815 1.00 56.47 82 ASP A C 1
ATOM 657 O O . ASP A 1 82 ? -18.423 32.692 6.594 1.00 56.47 82 ASP A O 1
ATOM 661 N N . SER A 1 83 ? -16.384 32.582 7.477 1.00 59.59 83 SER A N 1
ATOM 662 C CA . SER A 1 83 ? -16.364 33.953 8.010 1.00 59.59 83 SER A CA 1
ATOM 663 C C . SER A 1 83 ? -16.042 35.034 6.964 1.00 59.59 83 SER A C 1
ATOM 665 O O . SER A 1 83 ? -16.135 36.217 7.271 1.00 59.59 83 SER A O 1
ATOM 667 N N . ARG A 1 84 ? -15.699 34.656 5.722 1.00 59.62 84 ARG A N 1
ATOM 668 C CA . ARG A 1 84 ? -15.427 35.586 4.602 1.00 59.62 84 ARG A CA 1
ATOM 669 C C . ARG A 1 84 ? -16.588 35.719 3.607 1.00 59.62 84 ARG A C 1
ATOM 671 O O . ARG A 1 84 ? -16.441 36.399 2.595 1.00 59.62 84 ARG A O 1
ATOM 678 N N . ARG A 1 85 ? -17.714 35.042 3.858 1.00 59.75 85 ARG A N 1
ATOM 679 C CA . ARG A 1 85 ? -18.917 35.045 3.002 1.00 59.75 85 ARG A CA 1
ATOM 680 C C . ARG A 1 85 ? -20.137 35.720 3.648 1.00 59.75 85 ARG A C 1
ATOM 682 O O . ARG A 1 85 ? -21.244 35.549 3.142 1.00 59.75 85 ARG A O 1
ATOM 689 N N . ARG A 1 86 ? -19.949 36.468 4.737 1.00 49.78 86 ARG A N 1
ATOM 690 C CA . ARG A 1 86 ? -20.992 37.277 5.383 1.00 49.78 86 ARG A CA 1
ATOM 691 C C . ARG A 1 86 ? -20.664 38.755 5.293 1.00 49.78 86 ARG A C 1
ATOM 693 O O . ARG A 1 86 ? -19.465 39.077 5.433 1.00 49.78 86 ARG A O 1
#

Sequence (86 aa):
MVGPLLHRIMVNQFTRLRDGDRFHYLNHLPAELVKMVEKQTLATIIRRNTDIGDELQENVFLSAEETSAGRSSNNRDKSSQDSRRR

Radius of gyration: 19.25 Å; chains: 1; bounding box: 42×48×35 Å

pLDDT: mean 87.22, std 16.02, range [49.78, 98.69]